Protein AF-A0A841AK22-F1 (afdb_monomer_lite)

pLDDT: mean 93.77, std 7.06, range [59.56, 98.0]

Sequence (52 aa):
MLAWLNWALGRSSVAHRFVVAAAEIDDEYGLVEIISTMLDRGFLPEWAFDAR

Organism: NCBI:txid1172621

Secondary structure (DSSP, 8-state):
-HHHHHHHTT-HHHHHHHHHHHHTT-TT-HHHHHHHHHHHTT---GGGT---

Foldseek 3Di:
DQLVVCLQLVNLVSSVVVLVVVCVVPVPPVVSVVSCVCSVVVHGDPVNVVPD

Structure (mmCIF, N/CA/C/O backbone):
data_AF-A0A841AK22-F1
#
_entry.id   AF-A0A841AK22-F1
#
loop_
_atom_site.group_PDB
_atom_site.id
_atom_site.type_symbol
_atom_site.label_atom_id
_atom_site.label_alt_id
_atom_site.label_comp_id
_atom_site.label_asym_id
_atom_site.label_entity_id
_atom_site.label_seq_id
_atom_site.pdbx_PDB_ins_code
_atom_site.Cartn_x
_atom_site.Cartn_y
_atom_site.Cartn_z
_atom_site.occupancy
_atom_site.B_iso_or_equiv
_atom_site.auth_seq_id
_atom_site.auth_comp_id
_atom_site.auth_asym_id
_atom_site.auth_atom_id
_atom_site.pdbx_PDB_model_num
ATOM 1 N N . MET A 1 1 ? -7.543 4.531 -1.222 1.00 78.50 1 MET A N 1
ATOM 2 C CA . MET A 1 1 ? -7.120 4.608 -2.645 1.00 78.50 1 MET A CA 1
ATOM 3 C C . MET A 1 1 ? -5.716 5.182 -2.874 1.00 78.50 1 MET A C 1
ATOM 5 O O . MET A 1 1 ? -5.058 4.706 -3.789 1.00 78.50 1 MET A O 1
ATOM 9 N N . LEU A 1 2 ? -5.209 6.139 -2.076 1.00 95.75 2 LEU A N 1
ATOM 10 C CA . LE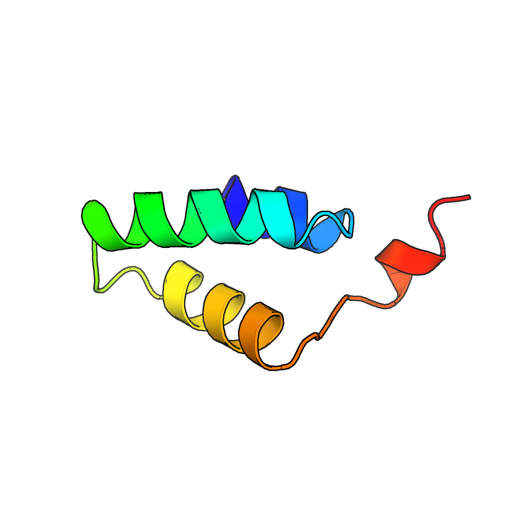U A 1 2 ? -3.837 6.678 -2.237 1.00 95.75 2 LEU A CA 1
ATOM 11 C C . LEU A 1 2 ? -2.735 5.601 -2.209 1.00 95.75 2 LEU A C 1
ATOM 13 O O . LEU A 1 2 ? -1.764 5.711 -2.955 1.00 95.75 2 LEU A O 1
ATOM 17 N N . ALA A 1 3 ? -2.912 4.552 -1.397 1.00 97.06 3 ALA A N 1
ATOM 18 C CA . ALA A 1 3 ? -2.041 3.378 -1.380 1.00 97.06 3 ALA A CA 1
ATOM 19 C C . ALA A 1 3 ? -1.954 2.701 -2.759 1.00 97.06 3 ALA A C 1
ATOM 21 O O . ALA A 1 3 ? -0.872 2.619 -3.334 1.00 97.06 3 ALA A O 1
ATOM 22 N N . TRP A 1 4 ? -3.101 2.298 -3.316 1.00 96.38 4 TRP A N 1
ATOM 23 C CA . TRP A 1 4 ? -3.191 1.671 -4.638 1.00 96.38 4 TRP A CA 1
ATOM 24 C C . TRP A 1 4 ? -2.576 2.540 -5.740 1.00 96.38 4 TRP A C 1
ATOM 26 O O . TRP A 1 4 ? -1.786 2.039 -6.533 1.00 96.38 4 TRP A O 1
ATOM 36 N N . LEU A 1 5 ? -2.863 3.848 -5.751 1.00 96.75 5 LEU A N 1
ATOM 37 C CA . LEU A 1 5 ? -2.317 4.757 -6.764 1.00 96.75 5 LEU A CA 1
ATOM 38 C C . LEU A 1 5 ? -0.785 4.824 -6.707 1.00 96.75 5 LEU A C 1
ATOM 40 O O . LEU A 1 5 ? -0.123 4.746 -7.736 1.00 96.75 5 LEU A O 1
ATOM 44 N N . ASN A 1 6 ? -0.206 4.957 -5.510 1.00 97.00 6 ASN A N 1
ATOM 45 C CA . ASN A 1 6 ? 1.249 5.000 -5.372 1.00 97.00 6 ASN A CA 1
ATOM 46 C C . ASN A 1 6 ? 1.895 3.659 -5.734 1.00 97.00 6 ASN A C 1
ATOM 48 O O . ASN A 1 6 ? 2.936 3.659 -6.384 1.00 97.00 6 ASN A O 1
ATOM 52 N N . TRP A 1 7 ? 1.271 2.535 -5.374 1.00 96.56 7 TRP A N 1
ATOM 53 C CA . TRP A 1 7 ? 1.739 1.208 -5.775 1.00 96.56 7 TRP A CA 1
ATOM 54 C C . TRP A 1 7 ? 1.721 1.043 -7.302 1.00 96.56 7 TRP A C 1
ATOM 56 O O . TRP A 1 7 ? 2.727 0.645 -7.884 1.00 96.56 7 TRP A O 1
ATOM 66 N N . ALA A 1 8 ? 0.633 1.450 -7.965 1.00 95.31 8 ALA A N 1
ATOM 67 C CA . ALA A 1 8 ? 0.492 1.368 -9.420 1.00 95.31 8 ALA A CA 1
ATOM 68 C C . ALA A 1 8 ? 1.523 2.223 -10.184 1.00 95.31 8 ALA A C 1
ATOM 70 O O . ALA A 1 8 ? 1.828 1.919 -11.333 1.00 95.31 8 ALA A O 1
ATOM 71 N N . LEU A 1 9 ? 2.070 3.261 -9.541 1.00 94.88 9 LEU A N 1
ATOM 72 C CA . LEU A 1 9 ? 3.141 4.124 -10.057 1.00 94.88 9 LEU A CA 1
ATOM 73 C C . LEU A 1 9 ? 4.556 3.654 -9.655 1.00 94.88 9 LEU A C 1
ATOM 75 O O . LEU A 1 9 ? 5.512 4.416 -9.803 1.00 94.88 9 LEU A O 1
ATOM 79 N N . GLY A 1 10 ? 4.704 2.460 -9.073 1.00 94.44 10 GLY A N 1
ATOM 80 C CA . GLY A 1 10 ? 6.000 1.922 -8.637 1.00 94.44 10 GLY A CA 1
ATOM 81 C C . GLY A 1 10 ? 6.538 2.505 -7.322 1.00 94.44 10 GLY A C 1
ATOM 82 O O . GLY A 1 10 ? 7.690 2.275 -6.962 1.00 94.44 10 GLY A O 1
ATOM 83 N N . ARG A 1 11 ? 5.735 3.267 -6.569 1.00 95.19 11 ARG A N 1
ATOM 84 C CA . ARG A 1 11 ? 6.148 3.965 -5.334 1.00 95.19 11 ARG A CA 1
ATOM 85 C C . ARG A 1 11 ? 5.771 3.173 -4.078 1.00 95.19 11 ARG A C 1
ATOM 87 O O . ARG A 1 11 ? 5.066 3.688 -3.206 1.00 95.19 11 ARG A O 1
ATOM 94 N N . SER A 1 12 ? 6.254 1.934 -3.963 1.00 95.25 12 SER A N 1
ATOM 95 C CA . SER A 1 12 ? 5.876 0.994 -2.888 1.00 95.25 12 SER A CA 1
ATOM 96 C C . SER A 1 12 ? 6.075 1.538 -1.471 1.00 95.25 12 SER A C 1
ATOM 98 O O . SER A 1 12 ? 5.206 1.354 -0.622 1.00 95.25 12 SER A O 1
ATOM 100 N N . SER A 1 13 ? 7.150 2.289 -1.206 1.00 95.81 13 SER A N 1
ATOM 101 C CA . SER A 1 13 ? 7.381 2.882 0.122 1.00 95.81 13 SER A CA 1
ATOM 102 C C . SER A 1 13 ? 6.314 3.913 0.501 1.00 95.81 13 SER A C 1
ATOM 104 O O . SER A 1 13 ? 5.908 4.002 1.657 1.00 95.81 13 SER A O 1
ATOM 106 N N . VAL A 1 14 ? 5.830 4.691 -0.472 1.00 97.38 14 VAL A N 1
ATOM 107 C CA . VAL A 1 14 ? 4.745 5.658 -0.251 1.00 97.38 14 VAL A CA 1
ATOM 108 C C . VAL A 1 14 ? 3.413 4.925 -0.113 1.00 97.38 14 VAL A C 1
ATOM 110 O O . VAL A 1 14 ? 2.617 5.265 0.759 1.00 97.38 14 VAL A O 1
ATOM 113 N N . ALA A 1 15 ? 3.190 3.893 -0.930 1.00 97.69 15 ALA A N 1
ATOM 114 C CA . ALA A 1 15 ? 2.003 3.054 -0.840 1.00 97.69 15 ALA A CA 1
ATOM 115 C C . ALA A 1 15 ? 1.855 2.421 0.551 1.00 97.69 15 ALA A C 1
ATOM 117 O O . ALA A 1 15 ? 0.786 2.537 1.146 1.00 97.69 15 ALA A O 1
ATOM 118 N N . HIS A 1 16 ? 2.933 1.853 1.102 1.00 97.50 16 HIS A N 1
ATOM 119 C CA . HIS A 1 16 ? 2.933 1.222 2.424 1.00 97.50 16 HIS A CA 1
ATOM 120 C C . HIS A 1 16 ? 2.492 2.183 3.539 1.00 97.50 16 HIS A C 1
ATOM 122 O O . HIS A 1 16 ? 1.674 1.821 4.378 1.00 97.50 16 HIS A O 1
ATOM 128 N N . ARG A 1 17 ? 2.933 3.448 3.507 1.00 98.00 17 ARG A N 1
ATOM 129 C CA . ARG A 1 17 ? 2.493 4.457 4.491 1.00 98.00 17 ARG A CA 1
ATOM 130 C C . ARG A 1 17 ? 0.979 4.671 4.475 1.00 98.00 17 ARG A C 1
ATOM 132 O O . ARG A 1 17 ? 0.373 4.842 5.526 1.00 98.00 17 ARG A O 1
ATOM 139 N N . PHE A 1 18 ? 0.374 4.668 3.290 1.00 97.62 18 PHE A N 1
ATOM 140 C CA . PHE A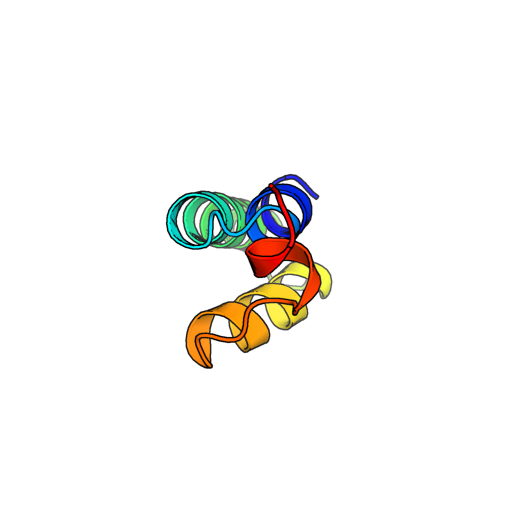 1 18 ? -1.073 4.815 3.151 1.00 97.62 18 PHE A CA 1
ATOM 141 C C . PHE A 1 18 ? -1.842 3.536 3.486 1.00 97.62 18 PHE A C 1
ATOM 143 O O . PHE A 1 18 ? -3.001 3.639 3.870 1.00 97.62 18 PHE A O 1
ATOM 150 N N . VAL A 1 19 ? -1.229 2.357 3.341 1.00 97.69 19 VAL A N 1
ATOM 151 C CA . VAL A 1 19 ? -1.799 1.085 3.813 1.00 97.69 19 VAL A CA 1
ATOM 152 C C . VAL A 1 19 ? -1.900 1.096 5.334 1.00 97.69 19 VAL A C 1
ATOM 154 O O . VAL A 1 19 ? -2.987 0.874 5.852 1.00 97.69 19 VAL A O 1
ATOM 157 N N . VAL A 1 20 ? -0.812 1.440 6.034 1.00 97.31 20 VAL A N 1
ATOM 158 C CA . VAL A 1 20 ? -0.798 1.532 7.505 1.00 97.31 20 VAL A CA 1
ATOM 159 C C . VAL A 1 20 ? -1.850 2.527 7.995 1.00 97.31 20 VAL A C 1
ATOM 161 O O . VAL A 1 20 ? -2.698 2.172 8.803 1.00 97.31 20 VAL A O 1
ATOM 164 N N . ALA A 1 21 ? -1.872 3.738 7.430 1.00 97.31 21 ALA A N 1
ATOM 165 C CA . ALA A 1 21 ? -2.850 4.754 7.818 1.00 97.31 21 ALA A CA 1
ATOM 166 C C . ALA A 1 21 ? -4.308 4.347 7.526 1.00 97.31 21 ALA A C 1
ATOM 168 O O . ALA A 1 21 ? -5.216 4.783 8.223 1.00 97.31 21 ALA A O 1
ATOM 169 N N . ALA A 1 22 ? -4.559 3.548 6.483 1.00 96.94 22 ALA A N 1
ATOM 170 C CA . ALA A 1 22 ? -5.901 3.055 6.180 1.00 96.94 22 ALA 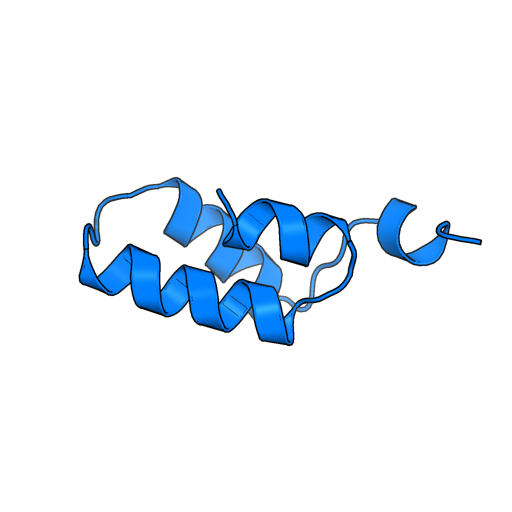A CA 1
ATOM 171 C C . ALA A 1 22 ? -6.327 1.928 7.133 1.00 96.94 22 ALA A C 1
ATOM 173 O O . ALA A 1 22 ? -7.467 1.942 7.583 1.00 96.94 22 ALA A O 1
ATOM 174 N N . ALA A 1 23 ? -5.413 1.017 7.476 1.00 96.38 23 ALA A N 1
ATOM 175 C CA . ALA A 1 23 ? -5.655 -0.055 8.442 1.00 96.38 23 ALA A CA 1
ATOM 176 C C . ALA A 1 23 ? -5.956 0.481 9.853 1.00 96.38 23 ALA A C 1
ATOM 178 O O . ALA A 1 23 ? -6.717 -0.126 10.593 1.00 96.38 23 ALA A O 1
ATOM 179 N N . GLU A 1 24 ? -5.382 1.631 10.223 1.00 97.56 24 GLU A N 1
ATOM 180 C CA . GLU A 1 24 ? -5.694 2.318 11.486 1.00 97.56 24 GLU A CA 1
ATOM 181 C C . GLU A 1 24 ? -7.120 2.900 11.527 1.00 97.56 24 GLU A C 1
ATOM 183 O O . GLU A 1 24 ? -7.649 3.142 12.611 1.00 97.56 24 GLU A O 1
ATOM 188 N N . ILE A 1 25 ? -7.732 3.163 10.367 1.00 97.12 25 ILE A N 1
ATOM 189 C CA . ILE A 1 25 ? -9.089 3.721 10.258 1.00 97.12 25 ILE A CA 1
ATOM 190 C C . ILE A 1 25 ? -10.133 2.605 10.209 1.00 97.12 25 ILE A C 1
ATOM 192 O O . ILE A 1 25 ? -11.176 2.715 10.850 1.00 97.12 25 ILE A O 1
ATOM 196 N N . ASP A 1 26 ? -9.865 1.580 9.404 1.00 96.00 26 ASP A N 1
ATOM 197 C CA . ASP A 1 26 ? -10.742 0.439 9.165 1.00 96.00 26 ASP A CA 1
ATOM 198 C C . ASP A 1 26 ? -9.867 -0.777 8.837 1.00 96.00 26 ASP A C 1
ATOM 200 O O . ASP A 1 26 ? -9.259 -0.859 7.762 1.00 96.00 26 ASP A O 1
ATOM 204 N N . ASP A 1 27 ? -9.769 -1.695 9.794 1.00 90.94 27 ASP A N 1
ATOM 205 C CA . ASP A 1 27 ? -8.970 -2.914 9.699 1.00 90.94 27 ASP A CA 1
ATOM 206 C C . ASP A 1 27 ? -9.634 -3.994 8.831 1.00 90.94 27 ASP A C 1
ATOM 208 O O . ASP A 1 27 ? -8.94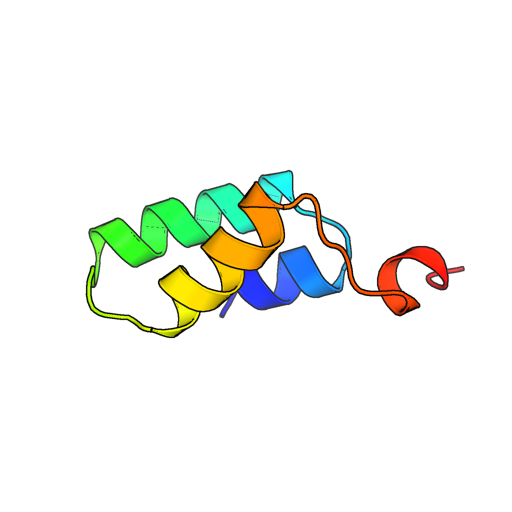4 -4.885 8.332 1.00 90.94 27 ASP A O 1
ATOM 212 N N . GLU A 1 28 ? -10.936 -3.874 8.559 1.00 94.69 28 GLU A N 1
ATOM 213 C CA . GLU A 1 28 ? -11.694 -4.747 7.655 1.00 94.69 28 GLU A CA 1
ATOM 214 C C . GLU A 1 28 ? -11.732 -4.216 6.212 1.00 94.69 28 GLU A C 1
ATOM 216 O O . GLU A 1 28 ? -12.350 -4.813 5.319 1.00 94.69 28 GLU A O 1
ATOM 221 N N . TYR A 1 29 ? -11.043 -3.106 5.927 1.00 94.81 29 TYR A N 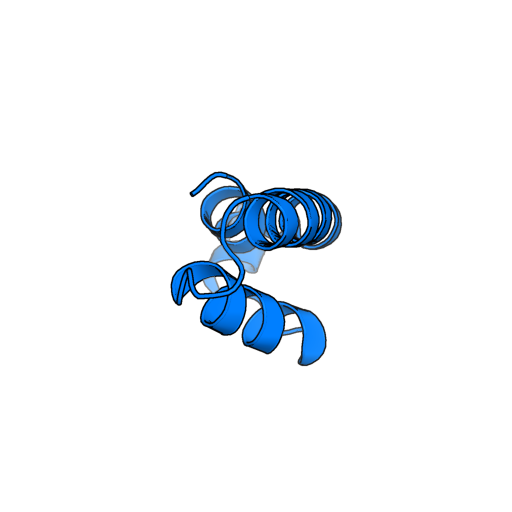1
ATOM 222 C CA . TYR A 1 29 ? -11.014 -2.545 4.585 1.00 94.81 29 TYR A CA 1
ATOM 223 C C . TYR A 1 29 ? -10.237 -3.450 3.619 1.00 94.81 29 TYR A C 1
ATOM 225 O O . TYR A 1 29 ? -9.027 -3.321 3.452 1.00 94.81 29 TYR A O 1
ATOM 233 N N . GLY A 1 30 ? -10.940 -4.315 2.884 1.00 95.81 30 GLY A N 1
ATOM 234 C CA . GLY A 1 30 ? -10.320 -5.342 2.028 1.00 95.81 30 GLY A CA 1
ATOM 235 C C . GLY A 1 30 ? -9.307 -4.840 0.984 1.00 95.81 30 GLY A C 1
ATOM 236 O O . GLY A 1 30 ? -8.425 -5.585 0.561 1.00 95.81 30 GLY A O 1
ATOM 237 N N . LEU A 1 31 ? -9.353 -3.562 0.584 1.00 95.31 31 LEU A N 1
ATOM 238 C CA . LEU A 1 31 ? -8.314 -3.004 -0.289 1.00 95.31 31 LEU A CA 1
ATOM 239 C C . LEU A 1 31 ? -6.949 -2.909 0.418 1.00 95.31 31 LEU A C 1
ATOM 241 O O . LEU A 1 31 ? -5.921 -3.036 -0.246 1.00 95.31 31 LEU A O 1
ATOM 245 N N . VAL A 1 32 ? -6.922 -2.700 1.738 1.00 96.69 32 VAL A N 1
ATOM 246 C CA . VAL A 1 32 ? -5.703 -2.748 2.561 1.00 96.69 32 VAL A CA 1
ATOM 247 C C . VAL A 1 32 ? -5.066 -4.127 2.446 1.00 96.69 32 VAL A C 1
ATOM 249 O O . VAL A 1 32 ? -3.893 -4.208 2.097 1.00 96.69 32 VAL A O 1
ATOM 252 N N . GLU A 1 33 ? -5.839 -5.198 2.633 1.00 96.31 33 GLU A N 1
ATOM 253 C CA . GLU A 1 33 ? -5.348 -6.580 2.549 1.00 96.31 33 GLU A CA 1
ATOM 254 C C . GLU A 1 33 ? -4.724 -6.894 1.178 1.00 96.31 33 GLU A C 1
ATOM 256 O O . GLU A 1 33 ? -3.615 -7.438 1.092 1.00 96.31 33 GLU A O 1
ATOM 261 N N . ILE A 1 34 ? -5.398 -6.493 0.095 1.00 96.56 34 ILE A N 1
ATOM 262 C CA . ILE A 1 34 ? -4.911 -6.715 -1.272 1.00 96.56 34 ILE A CA 1
ATOM 263 C C . ILE A 1 34 ? -3.572 -6.007 -1.488 1.00 96.56 34 ILE A C 1
ATOM 265 O O . ILE A 1 34 ? -2.619 -6.621 -1.971 1.00 96.56 34 ILE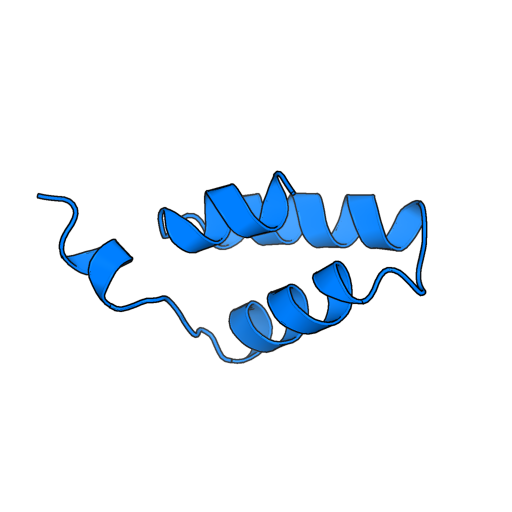 A O 1
ATOM 269 N N . ILE A 1 35 ? -3.476 -4.720 -1.136 1.00 96.94 35 ILE A N 1
ATOM 270 C CA . ILE A 1 35 ? -2.247 -3.950 -1.364 1.00 96.94 35 ILE A CA 1
ATOM 271 C C . ILE A 1 35 ? -1.119 -4.422 -0.444 1.00 96.94 35 ILE A C 1
ATOM 273 O O . ILE A 1 35 ? 0.004 -4.558 -0.929 1.00 96.94 35 ILE A O 1
ATOM 277 N N . SER A 1 36 ? -1.395 -4.729 0.827 1.00 96.12 36 SER A N 1
ATOM 278 C CA . SER A 1 36 ? -0.415 -5.333 1.743 1.00 96.12 36 SER A CA 1
ATOM 279 C C . SER A 1 36 ? 0.184 -6.601 1.146 1.00 96.12 36 SER A C 1
ATOM 281 O O . SER A 1 36 ? 1.400 -6.702 1.027 1.00 96.12 36 SER A O 1
ATOM 283 N N . THR A 1 37 ? -0.655 -7.507 0.634 1.00 97.12 37 THR A N 1
ATOM 284 C CA . THR A 1 37 ? -0.194 -8.754 0.004 1.00 97.12 37 THR A CA 1
ATOM 285 C C . THR A 1 37 ? 0.752 -8.502 -1.174 1.00 97.12 37 THR A C 1
ATOM 287 O O . THR A 1 37 ? 1.749 -9.211 -1.334 1.00 97.12 37 THR A O 1
ATOM 290 N N . MET A 1 38 ? 0.461 -7.502 -2.013 1.00 96.50 38 MET A N 1
ATOM 291 C CA . MET A 1 38 ? 1.335 -7.156 -3.140 1.00 96.50 38 MET A CA 1
ATOM 292 C C . MET A 1 38 ? 2.666 -6.572 -2.656 1.00 96.50 38 MET A C 1
ATOM 294 O O . MET A 1 38 ? 3.721 -6.961 -3.157 1.00 96.50 38 MET A O 1
ATOM 298 N N . LEU A 1 39 ? 2.627 -5.678 -1.664 1.00 96.00 39 LEU A N 1
ATOM 299 C CA . LEU A 1 39 ? 3.817 -5.049 -1.088 1.00 96.00 39 LEU A CA 1
ATOM 300 C C . LEU A 1 39 ? 4.725 -6.066 -0.387 1.00 96.00 39 LEU A C 1
ATOM 302 O O . LEU A 1 39 ? 5.930 -6.062 -0.635 1.00 96.00 39 LEU A O 1
ATOM 306 N N . ASP A 1 40 ? 4.156 -6.966 0.412 1.00 96.50 40 ASP A N 1
ATOM 307 C CA . ASP A 1 40 ? 4.894 -7.981 1.175 1.00 96.50 40 ASP A CA 1
ATOM 308 C C . ASP A 1 40 ? 5.601 -8.989 0.262 1.00 96.50 40 ASP A C 1
ATOM 310 O O . ASP A 1 40 ? 6.675 -9.498 0.582 1.00 96.50 40 ASP A O 1
ATOM 314 N N . ARG A 1 41 ? 5.029 -9.250 -0.918 1.00 96.12 41 ARG A N 1
ATOM 315 C CA . ARG A 1 41 ? 5.647 -10.091 -1.954 1.00 96.12 41 ARG A CA 1
ATOM 316 C C . ARG A 1 41 ? 6.656 -9.340 -2.824 1.00 96.12 41 ARG A C 1
ATOM 318 O O . ARG A 1 41 ? 7.244 -9.950 -3.714 1.00 96.12 41 ARG A O 1
ATOM 325 N N . GLY A 1 42 ? 6.832 -8.034 -2.616 1.00 93.50 42 GLY A N 1
ATOM 326 C CA . GLY A 1 42 ? 7.634 -7.181 -3.494 1.00 93.50 42 GLY A CA 1
ATOM 327 C C . GLY A 1 42 ? 7.079 -7.102 -4.918 1.00 93.50 42 GLY A C 1
ATOM 328 O O . GLY A 1 42 ? 7.826 -6.821 -5.854 1.00 93.50 42 GLY A O 1
ATOM 329 N N . PHE A 1 43 ? 5.785 -7.379 -5.099 1.00 94.88 43 PHE A N 1
ATOM 330 C CA . PHE A 1 43 ? 5.152 -7.392 -6.407 1.00 94.88 43 PHE A CA 1
ATOM 331 C C . PHE A 1 43 ? 4.838 -5.965 -6.862 1.00 94.88 43 PHE A C 1
ATOM 333 O O . PHE A 1 43 ? 4.169 -5.193 -6.168 1.00 94.88 43 PHE A O 1
ATOM 340 N N . LEU A 1 44 ? 5.296 -5.634 -8.064 1.00 93.12 44 LEU A N 1
ATOM 341 C CA . LEU A 1 44 ? 4.970 -4.408 -8.778 1.00 93.12 44 LEU A CA 1
ATOM 342 C C . LEU A 1 44 ? 4.357 -4.775 -10.129 1.00 93.12 44 LEU A C 1
ATOM 344 O O . LEU A 1 44 ? 4.766 -5.774 -10.725 1.00 93.12 44 LEU A O 1
ATOM 348 N N . PRO A 1 45 ? 3.389 -3.991 -10.623 1.00 91.56 45 PRO A N 1
ATOM 349 C CA . PRO A 1 45 ? 2.803 -4.261 -11.920 1.00 91.56 45 PRO A CA 1
ATOM 350 C C . PRO A 1 45 ? 3.805 -3.944 -13.037 1.00 91.56 45 PRO A C 1
ATOM 352 O O . PRO A 1 45 ? 4.591 -3.006 -12.918 1.00 91.56 45 PRO A O 1
ATOM 355 N N . GLU A 1 46 ? 3.749 -4.696 -14.138 1.00 92.31 46 GLU A N 1
ATOM 356 C CA . GLU A 1 46 ? 4.702 -4.575 -15.256 1.00 92.31 46 GLU A CA 1
ATOM 357 C C . GLU A 1 46 ? 4.773 -3.148 -15.818 1.00 92.31 46 GLU A C 1
ATOM 359 O O . GLU A 1 46 ? 5.857 -2.596 -15.990 1.00 92.31 46 GLU A O 1
ATOM 364 N N . TRP A 1 47 ? 3.622 -2.486 -15.964 1.00 91.88 47 TRP A N 1
ATOM 365 C CA . TRP A 1 47 ? 3.548 -1.113 -16.470 1.00 91.88 47 TRP A CA 1
ATOM 366 C C . TRP A 1 47 ? 4.265 -0.078 -15.588 1.00 91.88 47 TRP A C 1
ATOM 368 O O . TRP A 1 47 ? 4.541 1.027 -16.050 1.00 91.88 47 TRP A O 1
ATOM 378 N N . ALA A 1 48 ? 4.575 -0.393 -14.324 1.00 89.88 48 ALA A N 1
ATOM 379 C CA . ALA A 1 48 ? 5.367 0.499 -13.476 1.00 89.88 48 ALA A CA 1
ATOM 380 C C . ALA A 1 48 ? 6.834 0.586 -13.937 1.00 89.88 48 ALA A C 1
ATOM 382 O O . ALA A 1 48 ? 7.516 1.556 -13.607 1.00 89.88 48 ALA A O 1
ATOM 383 N N . PHE A 1 49 ? 7.309 -0.395 -14.711 1.00 86.44 49 PHE A N 1
ATOM 384 C CA . PHE A 1 49 ? 8.642 -0.407 -15.318 1.00 86.44 49 PHE A CA 1
ATOM 385 C C . PHE A 1 49 ? 8.657 0.204 -16.727 1.00 86.44 49 PHE A C 1
ATOM 387 O O . PHE A 1 49 ? 9.709 0.638 -17.193 1.00 86.44 49 PHE A O 1
ATOM 394 N N . ASP A 1 50 ? 7.490 0.295 -17.368 1.00 86.62 50 ASP A N 1
ATOM 395 C CA . ASP A 1 50 ? 7.312 0.867 -18.709 1.00 86.62 50 ASP A CA 1
ATOM 396 C C . ASP A 1 50 ? 7.086 2.386 -18.699 1.00 86.62 50 ASP A C 1
ATOM 398 O O . ASP A 1 50 ? 6.933 2.997 -19.757 1.00 86.62 50 ASP A O 1
ATOM 402 N N . ALA A 1 51 ? 7.064 3.011 -17.516 1.00 66.56 51 ALA A N 1
ATOM 403 C CA . ALA A 1 51 ? 6.953 4.456 -17.350 1.00 66.56 51 ALA A CA 1
ATOM 404 C C . ALA A 1 51 ? 8.239 5.145 -17.841 1.00 66.56 51 ALA A C 1
ATOM 406 O O . ALA A 1 51 ? 9.145 5.451 -17.061 1.00 66.56 51 ALA A O 1
ATOM 407 N N . ARG A 1 52 ? 8.322 5.342 -19.155 1.00 59.56 52 ARG A N 1
ATOM 408 C CA . ARG A 1 52 ? 9.453 5.931 -19.861 1.00 59.56 52 ARG A CA 1
ATOM 409 C C . ARG A 1 52 ? 9.025 7.140 -20.679 1.00 59.56 52 ARG A C 1
ATOM 411 O O . ARG A 1 52 ? 7.939 7.084 -21.295 1.00 59.56 52 ARG A O 1
#

Radius of gyration: 10.78 Å; chains: 1; bounding box: 21×17×31 Å